Protein AF-A0A8T7FTJ9-F1 (afdb_monomer_lite)

Radius of gyration: 17.4 Å; chains: 1; bounding box: 40×31×47 Å

Structure (mmCIF, N/CA/C/O backbone):
data_AF-A0A8T7FTJ9-F1
#
_entry.id   AF-A0A8T7FTJ9-F1
#
loop_
_atom_site.group_PDB
_atom_site.id
_atom_site.type_symbol
_atom_site.label_atom_id
_atom_site.label_alt_id
_atom_site.label_comp_id
_atom_site.label_asym_id
_atom_site.label_entity_id
_atom_site.label_seq_id
_atom_site.pdbx_PDB_ins_code
_atom_site.Cartn_x
_atom_site.Cartn_y
_atom_site.Cartn_z
_atom_site.occupancy
_atom_site.B_iso_or_equiv
_atom_site.auth_seq_id
_atom_site.auth_comp_id
_atom_site.auth_asym_id
_atom_site.auth_atom_id
_atom_site.pdbx_PDB_model_num
ATOM 1 N N . MET A 1 1 ? 1.896 21.369 -29.553 1.00 35.34 1 MET A N 1
ATOM 2 C CA . MET A 1 1 ? 1.288 20.907 -28.289 1.00 35.34 1 MET A CA 1
ATOM 3 C C . MET A 1 1 ? 0.900 19.449 -28.485 1.00 35.34 1 MET A C 1
ATOM 5 O O . MET A 1 1 ? -0.125 19.207 -29.098 1.00 35.34 1 MET A O 1
ATOM 9 N N . ASN A 1 2 ? 1.738 18.495 -28.068 1.00 35.91 2 ASN A N 1
ATOM 10 C CA . ASN A 1 2 ? 1.395 17.069 -28.107 1.00 35.91 2 ASN A CA 1
ATOM 11 C C . ASN A 1 2 ? 1.392 16.547 -26.674 1.00 35.91 2 ASN A C 1
ATOM 13 O O . ASN A 1 2 ? 2.446 16.461 -26.048 1.00 35.91 2 ASN A O 1
ATOM 17 N N . SER A 1 3 ? 0.200 16.245 -26.165 1.00 40.31 3 SER A N 1
ATOM 18 C CA . SER A 1 3 ? 0.006 15.559 -24.893 1.00 40.31 3 SER A CA 1
ATOM 19 C C . SER A 1 3 ? 0.519 14.128 -25.018 1.00 40.31 3 SER A C 1
ATOM 21 O O . SER A 1 3 ? -0.151 13.257 -25.571 1.00 40.31 3 SER A O 1
ATOM 23 N N . THR A 1 4 ? 1.726 13.879 -24.524 1.00 45.12 4 THR A N 1
ATOM 24 C CA . THR A 1 4 ? 2.214 12.538 -24.211 1.00 45.12 4 THR A CA 1
ATOM 25 C C . THR A 1 4 ? 1.330 11.981 -23.103 1.00 45.12 4 THR A C 1
ATOM 27 O O . THR A 1 4 ? 1.422 12.407 -21.957 1.00 45.12 4 THR A O 1
ATOM 30 N N . ASN A 1 5 ? 0.434 11.060 -23.446 1.00 46.75 5 ASN A N 1
ATOM 31 C CA . ASN A 1 5 ? -0.307 10.283 -22.461 1.00 46.75 5 ASN A CA 1
ATOM 32 C C . ASN A 1 5 ? 0.694 9.277 -21.864 1.00 46.75 5 ASN A C 1
ATOM 34 O O . ASN A 1 5 ? 1.164 8.412 -22.611 1.00 46.75 5 ASN A O 1
ATOM 38 N N . PRO A 1 6 ? 1.128 9.402 -20.595 1.00 52.91 6 PRO A N 1
ATOM 39 C CA . PRO A 1 6 ? 2.088 8.463 -20.041 1.00 52.91 6 PRO A CA 1
ATOM 40 C C . PRO A 1 6 ? 1.392 7.108 -19.932 1.00 52.91 6 PRO A C 1
ATOM 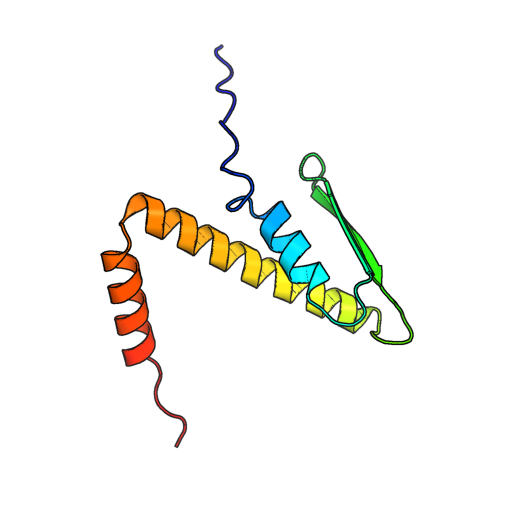42 O O . PRO A 1 6 ? 0.424 6.956 -19.189 1.00 52.91 6 PRO A O 1
ATOM 45 N N . THR A 1 7 ? 1.856 6.122 -20.700 1.00 61.69 7 THR A N 1
ATOM 46 C CA . TH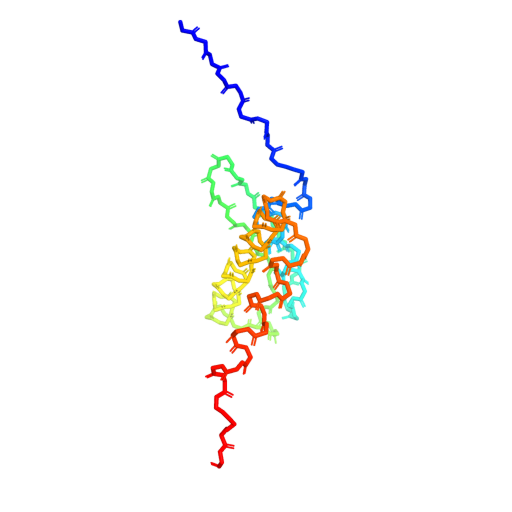R A 1 7 ? 1.383 4.742 -20.589 1.00 61.69 7 THR A CA 1
ATOM 47 C C . THR A 1 7 ? 1.575 4.296 -19.143 1.00 61.69 7 THR A C 1
ATOM 49 O O . THR A 1 7 ? 2.706 4.073 -18.708 1.00 61.69 7 THR A O 1
ATOM 52 N N . LEU A 1 8 ? 0.479 4.222 -18.381 1.00 54.66 8 LEU A N 1
ATOM 53 C CA . LEU A 1 8 ? 0.520 3.806 -16.983 1.00 54.66 8 LEU A CA 1
ATOM 54 C C . LEU A 1 8 ? 1.218 2.439 -16.895 1.00 54.66 8 LEU A C 1
ATOM 56 O O . LEU A 1 8 ? 0.889 1.551 -17.691 1.00 54.66 8 LEU A O 1
ATOM 60 N N . PRO A 1 9 ? 2.152 2.240 -15.945 1.00 58.25 9 PRO A N 1
ATOM 61 C CA . PRO A 1 9 ? 2.835 0.962 -15.782 1.00 58.25 9 PRO A CA 1
ATOM 62 C C . PRO A 1 9 ? 1.825 -0.178 -15.583 1.00 58.25 9 PRO A C 1
ATOM 64 O O . PRO A 1 9 ? 0.665 0.055 -15.215 1.00 58.25 9 PRO A O 1
ATOM 67 N N . LYS A 1 10 ? 2.239 -1.423 -15.860 1.00 64.44 10 LYS A N 1
ATOM 68 C CA . LYS A 1 10 ? 1.375 -2.604 -15.680 1.00 64.44 10 LYS A CA 1
ATOM 69 C C . LYS A 1 10 ? 0.795 -2.618 -14.270 1.00 64.44 10 LYS A C 1
ATOM 71 O O . LYS A 1 10 ? 1.466 -2.180 -13.337 1.00 64.44 10 LYS A O 1
ATOM 76 N N . LYS A 1 11 ? -0.438 -3.107 -14.124 1.00 61.19 11 LYS A N 1
ATOM 77 C CA . LYS A 1 11 ? -1.203 -3.041 -12.872 1.00 61.19 11 LYS A CA 1
ATOM 78 C C . LYS A 1 11 ? -0.405 -3.595 -11.683 1.00 61.19 11 LYS A C 1
ATOM 80 O O . LYS A 1 11 ? -0.261 -2.896 -10.688 1.00 61.19 11 LYS A O 1
ATOM 85 N N . GLU A 1 12 ? 0.237 -4.748 -11.864 1.00 59.72 12 GLU A N 1
ATOM 86 C CA . GLU A 1 12 ? 1.138 -5.397 -10.895 1.00 59.72 12 GLU A CA 1
ATOM 87 C C . GLU A 1 12 ? 2.390 -4.591 -10.492 1.00 59.72 12 GLU A C 1
ATOM 89 O O . GLU A 1 12 ? 3.114 -4.985 -9.586 1.00 59.72 12 GLU A O 1
ATOM 94 N N . THR A 1 13 ? 2.657 -3.460 -11.145 1.00 58.56 13 THR A N 1
ATOM 95 C CA . THR A 1 13 ? 3.789 -2.559 -10.860 1.00 58.56 13 THR A CA 1
ATOM 96 C C . THR A 1 13 ? 3.342 -1.147 -10.473 1.00 58.56 13 THR A C 1
ATOM 98 O O . THR A 1 13 ? 4.177 -0.261 -10.300 1.00 58.56 13 THR A O 1
ATOM 101 N N . ARG A 1 14 ? 2.030 -0.904 -10.349 1.00 69.81 14 ARG A N 1
ATOM 102 C CA . ARG A 1 14 ? 1.497 0.388 -9.897 1.00 69.81 14 ARG A CA 1
ATOM 103 C C . ARG A 1 14 ? 1.593 0.465 -8.378 1.00 69.81 14 ARG A C 1
ATOM 105 O O . ARG A 1 14 ? 1.095 -0.425 -7.689 1.00 69.81 14 ARG A O 1
ATOM 112 N N . CYS A 1 15 ? 2.148 1.563 -7.859 1.00 69.25 15 CYS A N 1
ATOM 113 C CA . CYS A 1 15 ? 2.254 1.796 -6.412 1.00 69.25 15 CYS A CA 1
ATOM 114 C C . CYS A 1 15 ? 0.904 1.655 -5.708 1.00 69.25 15 CYS A C 1
ATOM 116 O O . CYS A 1 15 ? 0.840 1.130 -4.608 1.00 69.25 15 CYS A O 1
ATOM 118 N N . THR A 1 16 ? -0.171 2.090 -6.359 1.00 72.38 16 THR A N 1
ATOM 119 C CA . THR A 1 16 ? -1.523 2.162 -5.799 1.00 72.38 16 THR A CA 1
ATOM 120 C C . THR A 1 16 ? -2.151 0.790 -5.571 1.00 72.38 16 THR A C 1
ATOM 122 O O . THR A 1 16 ? -2.792 0.560 -4.548 1.00 72.38 16 THR A O 1
ATOM 125 N N . GLU A 1 17 ? -1.918 -0.143 -6.490 1.00 75.62 17 GLU A N 1
ATOM 126 C CA . GLU A 1 17 ? -2.414 -1.519 -6.399 1.00 75.62 17 GLU A CA 1
ATOM 127 C C . GLU A 1 17 ? -1.582 -2.319 -5.402 1.00 75.62 17 GLU A C 1
ATOM 129 O O . GLU A 1 17 ? -2.139 -2.916 -4.488 1.00 75.62 17 GLU A O 1
ATOM 134 N N . ILE A 1 18 ? -0.248 -2.229 -5.484 1.00 76.56 18 ILE A N 1
ATOM 135 C CA . ILE A 1 18 ? 0.642 -2.878 -4.510 1.00 76.56 18 ILE A CA 1
ATOM 136 C C . ILE A 1 18 ? 0.349 -2.368 -3.096 1.00 76.56 18 ILE A C 1
ATOM 138 O O . ILE A 1 18 ? 0.341 -3.153 -2.148 1.00 76.56 18 ILE A O 1
ATOM 142 N N . PHE A 1 19 ? 0.091 -1.071 -2.939 1.00 79.12 19 PHE A N 1
ATOM 143 C CA . PHE A 1 19 ? -0.275 -0.482 -1.657 1.00 79.12 19 PHE A CA 1
ATOM 144 C C . PHE A 1 19 ? -1.610 -1.015 -1.139 1.00 79.12 19 PHE A C 1
ATOM 146 O O . PHE A 1 19 ? -1.685 -1.438 0.015 1.00 79.12 19 PHE A O 1
ATOM 153 N N . SER A 1 20 ? -2.629 -1.072 -1.999 1.00 79.81 20 SER A N 1
ATOM 154 C CA . SER A 1 20 ? -3.949 -1.604 -1.645 1.00 79.81 20 SER A CA 1
ATOM 155 C C . SER A 1 20 ? -3.888 -3.081 -1.250 1.00 79.81 20 SER A C 1
ATOM 157 O O . SER A 1 20 ? -4.461 -3.471 -0.234 1.00 79.81 20 SER A O 1
ATOM 159 N N . ASP A 1 21 ? -3.142 -3.895 -1.997 1.00 81.06 21 ASP A N 1
ATOM 160 C CA . ASP A 1 21 ? -2.956 -5.319 -1.707 1.00 81.06 21 ASP A CA 1
ATOM 161 C C . ASP A 1 21 ? -2.150 -5.539 -0.423 1.00 81.06 21 ASP A C 1
ATOM 163 O O . ASP A 1 21 ? -2.492 -6.398 0.390 1.00 81.06 21 ASP A O 1
ATOM 167 N N . THR A 1 22 ? -1.115 -4.724 -0.196 1.00 80.94 22 THR A N 1
ATOM 168 C CA . THR A 1 22 ? -0.328 -4.770 1.045 1.00 80.94 22 THR A CA 1
ATOM 169 C C . THR A 1 22 ? -1.207 -4.443 2.251 1.00 80.94 22 THR A C 1
ATOM 171 O O . THR A 1 22 ? -1.150 -5.154 3.249 1.00 80.94 22 THR A O 1
ATOM 174 N N . LEU A 1 23 ? -2.064 -3.421 2.151 1.00 83.12 23 LEU A N 1
ATOM 175 C CA . LEU A 1 23 ? -2.999 -3.034 3.209 1.00 83.12 23 LEU A CA 1
ATOM 176 C C . LEU A 1 23 ? -4.046 -4.111 3.514 1.00 83.12 23 LEU A C 1
ATOM 178 O O . LEU A 1 23 ? -4.288 -4.401 4.684 1.00 83.12 23 LEU A O 1
ATOM 182 N N . ARG A 1 24 ? -4.633 -4.741 2.489 1.00 83.94 24 ARG A N 1
ATOM 183 C CA . ARG A 1 24 ? -5.605 -5.841 2.665 1.00 83.94 24 ARG A CA 1
ATOM 184 C C . ARG A 1 24 ? -5.006 -7.068 3.357 1.00 83.94 24 ARG A C 1
ATOM 186 O O . ARG A 1 24 ? -5.743 -7.854 3.938 1.00 83.94 24 ARG A O 1
ATOM 193 N N . GLY A 1 25 ? -3.684 -7.232 3.312 1.00 82.38 25 GLY A N 1
ATOM 194 C CA . GLY A 1 25 ? -2.980 -8.298 4.026 1.00 82.38 25 GLY A CA 1
ATOM 195 C C . GLY A 1 25 ? -2.911 -8.112 5.549 1.00 82.38 25 GLY A C 1
ATOM 196 O O . GLY A 1 25 ? -2.554 -9.059 6.250 1.00 82.38 25 GLY A O 1
ATOM 197 N N . TYR A 1 26 ? -3.236 -6.929 6.084 1.00 82.69 26 TYR A N 1
ATOM 198 C CA . TYR A 1 26 ? -3.196 -6.672 7.525 1.00 82.69 26 TYR A CA 1
ATOM 199 C C . TYR A 1 26 ? -4.478 -7.115 8.228 1.00 82.69 26 TYR A C 1
ATOM 201 O O . TYR A 1 26 ? -5.587 -6.730 7.860 1.00 82.69 26 TYR A O 1
ATOM 209 N N . ALA A 1 27 ? -4.312 -7.856 9.324 1.00 82.69 27 ALA A N 1
ATOM 210 C CA . ALA A 1 27 ? -5.417 -8.225 10.196 1.00 82.69 27 ALA A CA 1
ATOM 211 C C . ALA A 1 27 ? -6.151 -6.973 10.711 1.00 82.69 27 ALA A C 1
ATOM 213 O O . ALA A 1 27 ? -5.535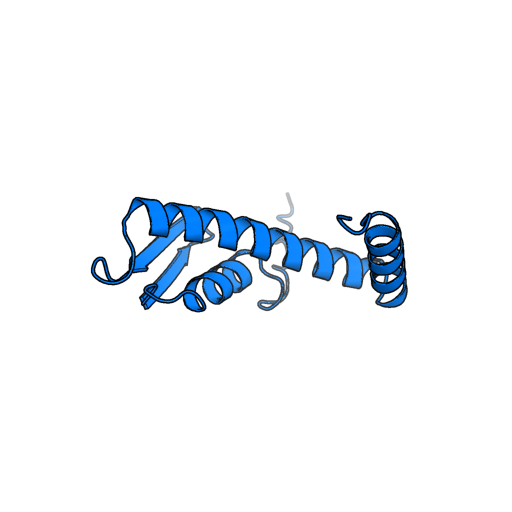 -6.059 11.257 1.00 82.69 27 ALA A O 1
ATOM 214 N N . GLY A 1 28 ? -7.473 -6.949 10.536 1.00 83.50 28 GLY A N 1
ATOM 215 C CA . GLY A 1 28 ? -8.332 -5.836 10.944 1.00 83.50 28 GLY A CA 1
ATOM 216 C C . GLY A 1 28 ? -8.603 -4.797 9.856 1.00 83.50 28 GLY A C 1
ATOM 217 O O . GLY A 1 28 ? -9.534 -4.017 10.032 1.00 83.50 28 GLY A O 1
ATOM 218 N N . ILE A 1 29 ? -7.887 -4.812 8.725 1.00 86.94 29 ILE A N 1
ATOM 219 C CA . ILE A 1 29 ? -8.262 -4.050 7.524 1.00 86.94 29 ILE A CA 1
ATOM 220 C C . ILE A 1 29 ? -9.281 -4.872 6.726 1.00 86.94 29 ILE A C 1
ATOM 222 O O . ILE A 1 29 ? -9.029 -6.027 6.397 1.00 86.94 29 ILE A O 1
ATOM 226 N N . GLN A 1 30 ? -10.444 -4.292 6.437 1.00 86.56 30 GLN A N 1
ATOM 227 C CA . GLN A 1 30 ? -11.550 -4.975 5.754 1.00 86.56 30 GLN A CA 1
ATOM 228 C C . GLN A 1 30 ? -11.651 -4.562 4.288 1.00 86.56 30 GLN A C 1
ATOM 230 O O . GLN A 1 30 ? -11.794 -5.408 3.410 1.00 86.56 30 GLN A O 1
ATOM 235 N N . GLU A 1 31 ? -11.541 -3.261 4.020 1.00 85.44 31 GLU A N 1
ATOM 236 C CA . GLU A 1 31 ? -11.618 -2.716 2.668 1.00 85.44 31 GLU A CA 1
ATOM 237 C C . GLU A 1 31 ? -10.590 -1.611 2.475 1.00 85.44 31 GLU A C 1
ATOM 239 O O . GLU A 1 31 ? -10.271 -0.857 3.397 1.00 85.44 31 GLU A O 1
ATOM 244 N N . VAL A 1 32 ? -10.085 -1.517 1.248 1.00 80.75 32 VAL A N 1
ATOM 245 C CA . VAL A 1 32 ? -9.119 -0.506 0.829 1.00 80.75 32 VAL A CA 1
ATOM 246 C C . VAL A 1 32 ? -9.460 -0.095 -0.591 1.00 80.75 32 VAL A C 1
ATOM 248 O O . VAL A 1 32 ? -9.521 -0.953 -1.481 1.00 80.75 32 VAL A O 1
ATOM 251 N N . ASP A 1 33 ? -9.659 1.203 -0.771 1.00 81.00 33 ASP A N 1
ATOM 252 C CA . ASP A 1 33 ? -9.850 1.861 -2.054 1.00 81.00 33 ASP A CA 1
ATOM 253 C C . ASP A 1 33 ? -8.930 3.083 -2.127 1.00 81.00 33 ASP A C 1
ATOM 255 O O . ASP A 1 33 ? -8.866 3.884 -1.190 1.00 81.00 33 ASP A O 1
ATOM 259 N N . TYR A 1 34 ? -8.180 3.198 -3.216 1.00 71.75 34 TYR A N 1
ATOM 260 C CA . TYR A 1 34 ? -7.239 4.289 -3.429 1.00 71.75 34 TYR A CA 1
ATOM 261 C C . TYR A 1 34 ? -7.520 4.942 -4.776 1.00 71.75 34 TYR A C 1
ATOM 263 O O . TYR A 1 34 ? -7.239 4.362 -5.830 1.00 71.75 34 TYR A O 1
ATOM 271 N N . ASP A 1 35 ? -8.021 6.173 -4.733 1.00 71.69 35 ASP A N 1
ATOM 272 C CA . ASP A 1 35 ? -8.185 6.997 -5.920 1.00 71.69 35 ASP A CA 1
ATOM 273 C C . ASP A 1 35 ? -6.862 7.711 -6.221 1.00 71.69 35 ASP A C 1
ATOM 275 O O . ASP A 1 35 ? -6.402 8.604 -5.508 1.00 71.69 35 ASP A O 1
ATOM 279 N N . TYR A 1 36 ? -6.214 7.284 -7.300 1.00 64.06 36 TYR A N 1
ATOM 280 C CA . TYR A 1 36 ? -4.945 7.849 -7.751 1.00 64.06 36 TYR A CA 1
ATOM 281 C C . TYR A 1 36 ? -5.103 9.196 -8.461 1.00 64.06 36 TYR A C 1
ATOM 283 O O . TYR A 1 36 ? -4.114 9.898 -8.669 1.00 64.06 36 TYR A O 1
ATOM 291 N N . THR A 1 37 ? -6.323 9.534 -8.875 1.00 63.69 37 THR A N 1
ATOM 292 C CA . THR A 1 37 ? -6.638 10.763 -9.604 1.00 63.69 37 THR A CA 1
ATOM 293 C C . THR A 1 37 ? -6.614 11.957 -8.661 1.00 63.69 37 THR A C 1
ATOM 295 O O . THR A 1 37 ? -6.146 13.029 -9.038 1.00 63.69 37 THR A O 1
ATOM 298 N N . ASP A 1 38 ? -7.090 11.768 -7.431 1.00 72.62 38 ASP A N 1
ATOM 299 C CA . ASP A 1 38 ? -7.168 12.811 -6.409 1.00 72.62 38 ASP A CA 1
ATOM 300 C C . ASP A 1 38 ? -6.336 12.515 -5.145 1.00 72.62 38 ASP A C 1
ATOM 302 O O . ASP A 1 38 ? -6.262 13.348 -4.240 1.00 72.62 38 ASP A O 1
ATOM 306 N N . GLY A 1 39 ? -5.670 11.358 -5.099 1.00 61.16 39 GLY A N 1
ATOM 307 C CA . GLY A 1 39 ? -4.767 10.956 -4.025 1.00 61.16 39 GLY A CA 1
ATOM 308 C C . GLY A 1 39 ? -5.471 10.526 -2.738 1.00 61.16 39 GLY A C 1
ATOM 309 O O . GLY A 1 39 ? -4.827 10.504 -1.684 1.00 61.16 39 GLY A O 1
ATOM 310 N N . ARG A 1 40 ? -6.772 10.208 -2.776 1.00 73.00 40 ARG A N 1
ATOM 311 C CA . ARG A 1 40 ? -7.536 9.825 -1.583 1.00 73.00 40 ARG A CA 1
ATOM 312 C C . ARG A 1 40 ? -7.488 8.322 -1.325 1.00 73.00 40 ARG A C 1
ATOM 314 O O . ARG A 1 40 ? -7.889 7.508 -2.149 1.00 73.00 40 ARG A O 1
ATOM 321 N N . LEU A 1 41 ? -7.057 7.966 -0.113 1.00 77.69 41 LEU A N 1
ATOM 322 C CA . LEU A 1 41 ? -7.162 6.615 0.433 1.00 77.69 41 LEU A CA 1
ATOM 323 C C . LEU A 1 41 ? -8.407 6.515 1.317 1.00 77.69 41 LEU A C 1
ATOM 325 O O . LEU A 1 41 ? -8.527 7.232 2.312 1.00 77.69 41 LEU A O 1
ATOM 329 N N . LYS A 1 42 ? -9.292 5.572 1.002 1.00 83.44 42 LYS A N 1
ATOM 330 C CA . LYS A 1 42 ? -10.357 5.120 1.893 1.00 83.44 42 LYS A CA 1
ATOM 331 C C . LYS A 1 42 ? -10.009 3.723 2.397 1.00 83.44 42 LYS A C 1
ATOM 333 O O . LYS A 1 42 ? -9.911 2.781 1.619 1.00 83.44 42 LYS A O 1
ATOM 338 N N . ALA A 1 43 ? -9.851 3.592 3.709 1.00 83.69 43 ALA A N 1
ATOM 339 C CA . ALA A 1 43 ? -9.638 2.310 4.370 1.00 83.69 43 ALA A CA 1
ATOM 340 C C . ALA A 1 43 ? -10.733 2.082 5.417 1.00 83.69 43 ALA A C 1
ATOM 342 O O . ALA A 1 43 ? -11.002 2.959 6.240 1.00 83.69 43 ALA A O 1
ATOM 343 N N . VAL A 1 44 ? -11.362 0.909 5.378 1.00 89.12 44 VAL A N 1
ATOM 344 C CA . VAL A 1 44 ? -12.326 0.449 6.384 1.00 89.12 44 VAL A CA 1
ATOM 345 C C . VAL A 1 44 ? -11.630 -0.590 7.251 1.00 89.12 44 VAL A C 1
ATOM 347 O O . VAL A 1 44 ? -11.034 -1.533 6.729 1.00 89.12 44 VAL A O 1
ATOM 350 N N . TYR A 1 45 ? -11.697 -0.421 8.570 1.00 88.81 45 TYR A N 1
ATOM 351 C CA . TYR A 1 45 ? -11.082 -1.331 9.534 1.00 88.81 45 TYR A CA 1
ATOM 352 C C . TYR A 1 45 ? -12.022 -1.659 10.695 1.00 88.81 45 TYR A C 1
ATOM 354 O O . TYR A 1 45 ? -12.955 -0.908 10.980 1.00 88.81 45 TYR A O 1
ATOM 362 N N . ASP A 1 46 ? -11.766 -2.785 11.366 1.00 89.38 46 ASP A N 1
ATOM 363 C CA . ASP A 1 46 ? -12.480 -3.174 12.583 1.00 89.38 46 ASP A CA 1
ATOM 364 C C . ASP A 1 46 ? -11.813 -2.542 13.818 1.00 89.38 46 ASP A C 1
ATOM 366 O O . ASP A 1 46 ? -10.718 -2.973 14.203 1.00 89.38 46 ASP A O 1
ATOM 370 N N . PRO A 1 47 ? -12.459 -1.572 14.492 1.00 87.00 47 PRO A N 1
ATOM 371 C CA . PRO A 1 47 ? -11.890 -0.921 15.670 1.00 87.00 47 PRO A CA 1
ATOM 372 C C . PRO A 1 47 ? -11.749 -1.863 16.876 1.00 87.00 47 PRO A C 1
ATOM 374 O O . PRO A 1 47 ? -11.078 -1.530 17.849 1.00 87.00 47 PRO A O 1
ATOM 377 N N . ARG A 1 48 ? -12.373 -3.050 16.840 1.00 92.12 48 ARG A N 1
ATOM 378 C CA . ARG A 1 48 ? -12.209 -4.087 17.871 1.00 92.12 48 ARG A CA 1
ATOM 379 C C . ARG A 1 48 ? -10.913 -4.879 17.696 1.00 92.12 48 ARG A C 1
ATOM 381 O O . ARG A 1 48 ? -10.502 -5.562 18.628 1.00 92.12 48 ARG A O 1
ATOM 388 N N . LEU A 1 49 ? -10.306 -4.822 16.508 1.00 89.00 49 LEU A N 1
ATOM 389 C CA . LEU A 1 49 ? -9.075 -5.537 16.168 1.00 89.00 49 LEU A CA 1
ATOM 390 C C . LEU A 1 49 ? -7.868 -4.598 16.088 1.00 89.00 49 LEU A C 1
ATOM 392 O O . LEU A 1 49 ? -6.773 -5.002 16.474 1.00 89.00 49 LEU A O 1
ATOM 396 N N . ILE A 1 50 ? -8.052 -3.361 15.613 1.00 87.94 50 ILE A N 1
ATOM 397 C CA . ILE A 1 50 ? -6.984 -2.354 15.528 1.00 87.94 50 ILE A CA 1
ATOM 398 C C . ILE A 1 50 ? -7.488 -0.979 15.981 1.00 87.94 50 ILE A C 1
ATOM 400 O O . ILE A 1 50 ? -8.611 -0.600 15.664 1.00 87.94 50 ILE A O 1
ATOM 404 N N . SER A 1 51 ? -6.659 -0.210 16.694 1.00 90.25 51 SER A N 1
ATOM 405 C CA . SER A 1 51 ? -6.982 1.187 17.024 1.00 90.25 51 SER A CA 1
ATOM 406 C C . SER A 1 51 ? -6.777 2.114 15.823 1.00 90.25 51 SER A C 1
ATOM 408 O O . SER A 1 51 ? -6.121 1.748 14.845 1.00 90.25 51 SER A O 1
ATOM 410 N N . ASN A 1 52 ? -7.277 3.346 15.917 1.00 87.12 52 ASN A N 1
ATOM 411 C CA . ASN A 1 52 ? -7.109 4.370 14.884 1.00 87.12 52 ASN A CA 1
ATOM 412 C C . ASN A 1 52 ? -5.626 4.705 14.651 1.00 87.12 52 ASN A C 1
ATOM 414 O O . ASN A 1 52 ? -5.177 4.817 13.510 1.00 87.12 52 ASN A O 1
ATOM 418 N N . GLU A 1 53 ? -4.851 4.839 15.729 1.00 88.69 53 GLU A N 1
ATOM 419 C CA . GLU A 1 53 ? -3.411 5.104 15.670 1.00 88.69 53 GLU A CA 1
ATOM 420 C C . GLU A 1 53 ? -2.694 3.934 14.999 1.00 88.69 53 GLU A C 1
ATOM 422 O O . GLU A 1 53 ? -1.861 4.131 14.113 1.00 88.69 53 GLU A O 1
ATOM 427 N N . ARG A 1 54 ? -3.076 2.703 15.357 1.00 86.00 54 ARG A N 1
ATOM 428 C CA . ARG A 1 54 ? -2.498 1.505 14.754 1.00 86.00 54 ARG A CA 1
ATOM 429 C C . ARG A 1 54 ? -2.864 1.373 13.276 1.00 86.00 54 ARG A C 1
ATOM 431 O O . ARG A 1 54 ? -2.020 0.963 12.484 1.00 86.00 54 ARG A O 1
ATOM 438 N N . ALA A 1 55 ? -4.080 1.749 12.887 1.00 84.94 55 ALA A N 1
ATOM 439 C CA . ALA A 1 55 ? -4.498 1.793 11.489 1.00 84.94 55 ALA A CA 1
ATOM 440 C C . ALA A 1 55 ? -3.638 2.783 10.683 1.00 84.94 55 ALA A C 1
ATOM 442 O O . ALA A 1 55 ? -3.153 2.443 9.605 1.00 84.94 55 ALA A O 1
ATOM 443 N N . LEU A 1 56 ? -3.370 3.973 11.231 1.00 88.31 56 LEU A N 1
ATOM 444 C CA . LEU A 1 56 ? -2.469 4.960 10.623 1.00 88.31 56 LEU A CA 1
ATOM 445 C C . LEU A 1 56 ? -1.032 4.440 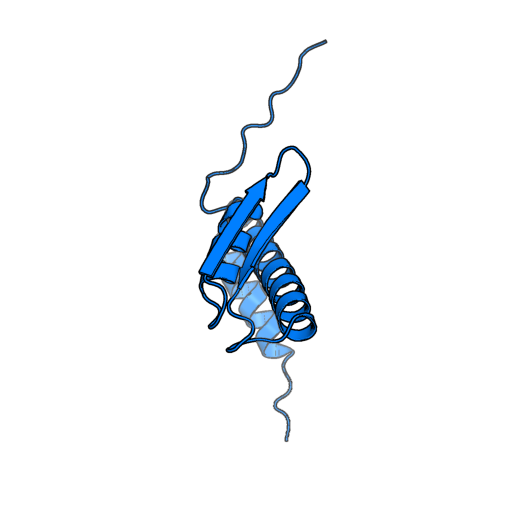10.489 1.00 88.31 56 LEU A C 1
ATOM 447 O O . LEU A 1 56 ? -0.404 4.625 9.445 1.00 88.31 56 LEU A O 1
ATOM 451 N N . GLU A 1 57 ? -0.500 3.766 11.510 1.00 87.31 57 GLU A N 1
ATOM 452 C CA . GLU A 1 57 ? 0.823 3.136 11.434 1.00 87.31 57 GLU A CA 1
ATOM 453 C C . GLU A 1 57 ? 0.896 2.074 10.335 1.00 87.31 57 GLU A C 1
ATOM 455 O O . GLU A 1 57 ? 1.857 2.056 9.562 1.00 87.31 57 GLU A O 1
ATOM 460 N N . VAL A 1 58 ? -0.126 1.218 10.240 1.00 87.69 58 VAL A N 1
ATOM 461 C CA . VAL A 1 58 ? -0.240 0.183 9.204 1.00 87.69 58 VAL A CA 1
ATOM 462 C C . VAL A 1 58 ? -0.267 0.811 7.812 1.00 87.69 58 VAL A C 1
ATOM 464 O O . VAL A 1 58 ? 0.477 0.373 6.936 1.00 87.69 58 VAL A O 1
ATOM 467 N N . ILE A 1 59 ? -1.047 1.878 7.621 1.00 85.56 59 ILE A N 1
ATOM 468 C CA . ILE A 1 59 ? -1.105 2.632 6.363 1.00 85.56 59 ILE A CA 1
ATOM 469 C C . ILE A 1 59 ? 0.266 3.192 5.986 1.00 85.56 59 ILE A C 1
ATOM 471 O O . ILE A 1 59 ? 0.738 2.979 4.868 1.00 85.56 59 ILE A O 1
ATOM 475 N N . ASN A 1 60 ? 0.956 3.839 6.922 1.00 83.31 60 ASN A N 1
ATOM 476 C CA . ASN A 1 60 ? 2.285 4.388 6.664 1.00 83.31 60 ASN A CA 1
ATOM 477 C C . ASN A 1 60 ? 3.322 3.299 6.353 1.00 83.31 60 ASN A C 1
ATOM 479 O O . ASN A 1 60 ? 4.175 3.481 5.483 1.00 83.31 60 ASN A O 1
ATOM 483 N N . HIS A 1 61 ? 3.264 2.167 7.053 1.00 84.31 61 HIS A N 1
ATOM 484 C CA . HIS A 1 61 ? 4.152 1.036 6.807 1.00 84.31 61 HIS A CA 1
ATOM 485 C C . HIS A 1 61 ? 3.903 0.417 5.426 1.00 84.31 61 HIS A C 1
ATOM 487 O O . HIS A 1 61 ? 4.838 0.272 4.641 1.00 84.31 61 HIS A O 1
ATOM 493 N N . ALA A 1 62 ? 2.645 0.120 5.095 1.00 83.56 62 ALA A N 1
ATOM 494 C CA . ALA A 1 62 ? 2.269 -0.443 3.804 1.00 83.56 62 ALA A CA 1
ATOM 495 C C . ALA A 1 62 ? 2.652 0.478 2.633 1.00 83.56 62 ALA A C 1
ATOM 497 O O . ALA A 1 62 ? 3.066 -0.010 1.583 1.00 83.56 62 ALA A O 1
ATOM 498 N N . GLY A 1 63 ? 2.581 1.802 2.812 1.00 77.56 63 GLY A N 1
ATOM 499 C CA . GLY A 1 63 ? 2.975 2.767 1.781 1.00 77.56 63 GLY A CA 1
ATOM 500 C C . GLY A 1 63 ? 4.475 2.728 1.481 1.00 77.56 63 GLY A C 1
ATOM 501 O O . GLY A 1 63 ? 4.882 2.790 0.315 1.00 77.56 63 GLY A O 1
ATOM 502 N N . ARG A 1 64 ? 5.307 2.560 2.519 1.00 78.00 64 ARG A N 1
ATOM 503 C CA . ARG A 1 64 ? 6.760 2.378 2.366 1.00 78.00 64 ARG A CA 1
ATOM 504 C C . ARG A 1 64 ? 7.085 1.067 1.657 1.00 78.00 64 ARG A C 1
ATOM 506 O O . ARG A 1 64 ? 7.832 1.083 0.682 1.00 78.00 64 ARG A O 1
ATOM 513 N N . GLU A 1 65 ? 6.472 -0.032 2.088 1.00 77.81 65 GLU A N 1
ATOM 514 C CA . GLU A 1 65 ? 6.659 -1.354 1.475 1.00 77.81 65 GLU A CA 1
ATOM 515 C C . GLU A 1 65 ? 6.250 -1.366 -0.004 1.00 77.81 65 GLU A C 1
ATOM 517 O O . GLU A 1 65 ? 6.984 -1.863 -0.861 1.00 77.81 65 GLU A O 1
ATOM 522 N N . ALA A 1 66 ? 5.107 -0.761 -0.333 1.00 72.56 66 ALA A N 1
ATOM 523 C CA . ALA A 1 66 ? 4.639 -0.672 -1.710 1.00 72.56 66 ALA A CA 1
ATOM 524 C C . ALA A 1 66 ? 5.584 0.146 -2.596 1.00 72.56 66 ALA A C 1
ATOM 526 O O . ALA A 1 66 ? 5.898 -0.268 -3.713 1.00 72.56 66 ALA A O 1
ATOM 527 N N . SER A 1 67 ? 6.091 1.267 -2.079 1.00 68.00 67 SER A N 1
ATOM 528 C CA . SER A 1 67 ? 7.066 2.107 -2.783 1.00 68.00 67 SER A CA 1
ATOM 529 C C . SER A 1 67 ? 8.375 1.357 -3.042 1.00 68.00 67 SER A C 1
ATOM 531 O O . SER A 1 67 ? 8.903 1.403 -4.152 1.00 68.00 67 SER A O 1
ATOM 533 N N . MET A 1 68 ? 8.862 0.607 -2.050 1.00 69.75 68 MET A N 1
ATOM 534 C CA . MET A 1 68 ? 10.062 -0.224 -2.177 1.00 69.75 68 MET A CA 1
ATOM 535 C C . MET A 1 68 ? 9.895 -1.325 -3.227 1.00 69.75 68 MET A C 1
ATOM 537 O O . MET A 1 68 ? 10.765 -1.493 -4.081 1.00 69.75 68 MET A O 1
ATOM 541 N N . ARG A 1 69 ? 8.762 -2.036 -3.225 1.00 68.62 69 ARG A N 1
ATOM 542 C CA . ARG A 1 69 ? 8.463 -3.076 -4.224 1.00 68.62 69 ARG A CA 1
ATOM 543 C C . ARG A 1 69 ? 8.409 -2.515 -5.642 1.00 68.62 69 ARG A C 1
ATOM 545 O O . ARG A 1 69 ? 8.979 -3.110 -6.552 1.00 68.62 69 ARG A O 1
ATOM 552 N N . VAL A 1 70 ? 7.793 -1.348 -5.840 1.00 66.56 70 VAL A N 1
ATOM 553 C CA . VAL A 1 70 ? 7.777 -0.694 -7.159 1.00 66.56 70 VAL A CA 1
ATOM 554 C C . VAL A 1 70 ? 9.173 -0.269 -7.592 1.00 66.56 70 VAL A C 1
ATOM 556 O O . VAL A 1 70 ? 9.542 -0.512 -8.741 1.00 66.56 70 VAL A O 1
ATOM 559 N N . ALA A 1 71 ? 9.967 0.311 -6.690 1.00 68.75 71 ALA A N 1
ATOM 560 C CA . ALA A 1 71 ? 11.346 0.686 -6.985 1.00 68.75 71 ALA A CA 1
ATOM 561 C C . ALA A 1 71 ? 12.187 -0.535 -7.394 1.00 68.75 71 ALA A C 1
ATOM 563 O O . ALA A 1 71 ? 12.925 -0.476 -8.377 1.00 68.75 71 ALA A O 1
ATOM 564 N N . GLN A 1 72 ? 12.014 -1.666 -6.706 1.00 67.06 72 GLN A N 1
ATOM 565 C CA . GLN A 1 72 ? 12.652 -2.935 -7.059 1.00 67.06 72 GLN A CA 1
ATOM 566 C C . GLN A 1 72 ? 12.179 -3.460 -8.421 1.00 67.06 72 GLN A C 1
ATOM 568 O O . GLN A 1 72 ? 13.008 -3.866 -9.230 1.00 67.06 72 GLN A O 1
ATOM 573 N N . CYS A 1 73 ? 10.879 -3.413 -8.732 1.00 65.25 73 CYS A N 1
ATOM 574 C CA . CYS A 1 73 ? 10.364 -3.812 -10.046 1.00 65.25 73 CYS A CA 1
ATOM 575 C C . CYS A 1 73 ? 10.893 -2.923 -11.181 1.00 65.25 73 CYS A C 1
ATOM 577 O O . CYS A 1 73 ? 11.244 -3.433 -12.246 1.00 65.25 73 CYS A O 1
ATOM 579 N N . ALA A 1 74 ? 10.964 -1.608 -10.964 1.00 66.25 74 ALA A N 1
ATOM 580 C CA . ALA A 1 74 ? 11.526 -0.665 -11.927 1.00 66.25 74 ALA A CA 1
ATOM 581 C C . ALA A 1 74 ? 13.020 -0.937 -12.156 1.00 66.25 74 ALA A C 1
ATOM 583 O O . ALA A 1 74 ? 13.441 -1.089 -13.303 1.00 66.25 74 ALA A O 1
ATOM 584 N N . ALA A 1 75 ? 13.790 -1.109 -11.077 1.00 67.19 75 ALA A N 1
ATOM 585 C CA . ALA A 1 75 ? 15.206 -1.456 -11.146 1.00 67.19 75 ALA A CA 1
ATOM 586 C C . ALA A 1 75 ? 15.436 -2.803 -11.850 1.00 67.19 75 ALA A C 1
ATOM 588 O O . ALA A 1 75 ? 16.283 -2.885 -12.734 1.00 67.19 75 ALA A O 1
ATOM 589 N N . LYS A 1 76 ? 14.634 -3.829 -11.539 1.00 64.62 76 LYS A N 1
ATOM 590 C CA . LYS A 1 76 ? 14.671 -5.145 -12.197 1.00 64.62 76 LYS A CA 1
ATOM 591 C C . LYS A 1 76 ? 14.393 -5.043 -13.696 1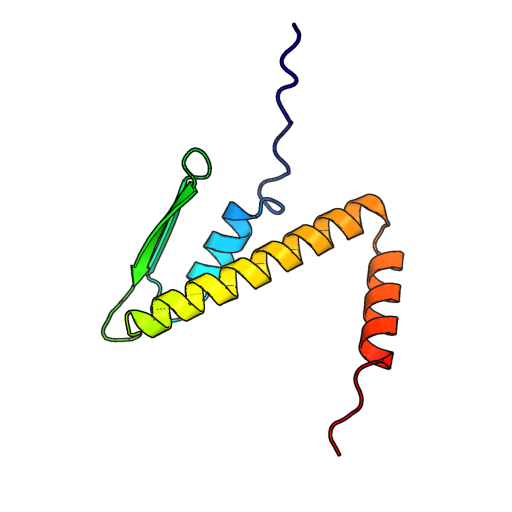.00 64.62 76 LYS A C 1
ATOM 593 O O . LYS A 1 76 ? 15.058 -5.695 -14.494 1.00 64.62 76 LYS A O 1
ATOM 598 N N . ARG A 1 77 ? 13.419 -4.219 -14.098 1.00 65.25 77 ARG A N 1
ATOM 599 C CA . ARG A 1 77 ? 13.096 -3.976 -15.513 1.00 65.25 77 ARG A CA 1
ATOM 600 C C . ARG A 1 77 ? 14.244 -3.284 -16.252 1.00 65.25 77 ARG A C 1
ATOM 602 O O . ARG A 1 77 ? 14.466 -3.579 -17.418 1.00 65.25 77 ARG A O 1
ATOM 609 N N . GLU A 1 78 ? 14.924 -2.349 -15.597 1.00 70.12 78 GLU A N 1
ATOM 610 C CA . GLU A 1 78 ? 15.974 -1.527 -16.211 1.00 70.12 78 GLU A CA 1
ATOM 611 C C . GLU A 1 78 ? 17.348 -2.201 -16.214 1.00 70.12 78 GLU A C 1
ATOM 613 O O . GLU A 1 78 ? 18.121 -1.993 -17.145 1.00 70.12 78 GLU A O 1
ATOM 618 N N . ARG A 1 79 ? 17.655 -3.002 -15.189 1.00 72.25 79 ARG A N 1
ATOM 619 C CA . ARG A 1 79 ? 18.994 -3.566 -14.949 1.00 72.25 79 ARG A CA 1
ATOM 620 C C . ARG A 1 79 ? 19.047 -5.096 -15.015 1.00 72.25 79 ARG A C 1
ATOM 622 O O . ARG A 1 79 ? 20.134 -5.657 -14.994 1.00 72.25 79 ARG A O 1
ATOM 629 N N . GLY A 1 80 ? 17.900 -5.767 -15.117 1.00 71.62 80 GLY A N 1
ATOM 630 C CA . GLY A 1 80 ? 17.805 -7.228 -15.145 1.00 71.62 80 GLY A CA 1
ATOM 631 C C . GLY A 1 80 ? 17.839 -7.882 -13.758 1.00 71.62 80 GLY A C 1
ATOM 632 O O . GLY A 1 80 ? 18.058 -7.232 -12.738 1.00 71.62 80 GLY A O 1
ATOM 633 N N . GLU A 1 81 ? 17.581 -9.194 -13.719 1.00 69.94 81 GLU A N 1
ATOM 634 C CA . GLU A 1 81 ? 17.541 -9.996 -12.481 1.00 69.94 81 GLU A CA 1
ATOM 635 C C . GLU A 1 81 ? 18.890 -10.089 -11.768 1.00 69.94 81 GLU A C 1
ATOM 637 O O . GLU A 1 81 ? 18.940 -10.053 -10.539 1.00 69.94 81 GLU A O 1
ATOM 642 N N . GLU A 1 82 ? 19.971 -10.162 -12.538 1.00 69.25 82 GLU A N 1
ATOM 643 C CA . GLU A 1 82 ? 21.332 -10.347 -12.036 1.00 69.25 82 GLU A CA 1
ATOM 644 C C . GLU A 1 82 ? 21.793 -9.145 -11.194 1.00 69.25 82 GLU A C 1
ATOM 646 O O . GLU A 1 82 ? 22.268 -9.318 -10.074 1.00 69.25 82 GLU A O 1
ATOM 651 N N . ALA A 1 83 ? 21.500 -7.922 -11.650 1.00 64.56 83 ALA A N 1
ATOM 652 C CA . ALA A 1 83 ? 21.800 -6.691 -10.916 1.00 64.56 83 ALA A CA 1
ATOM 653 C C . ALA A 1 83 ? 21.004 -6.557 -9.601 1.00 64.56 83 ALA A C 1
ATOM 655 O O . ALA A 1 83 ? 21.480 -5.964 -8.633 1.00 64.56 83 ALA A O 1
ATOM 656 N N . CYS A 1 84 ? 19.784 -7.104 -9.534 1.00 63.78 84 CYS A N 1
ATOM 657 C CA . CYS A 1 84 ? 19.021 -7.144 -8.283 1.00 63.78 84 CYS A CA 1
ATOM 658 C C . CYS A 1 84 ? 19.621 -8.136 -7.277 1.00 63.78 84 C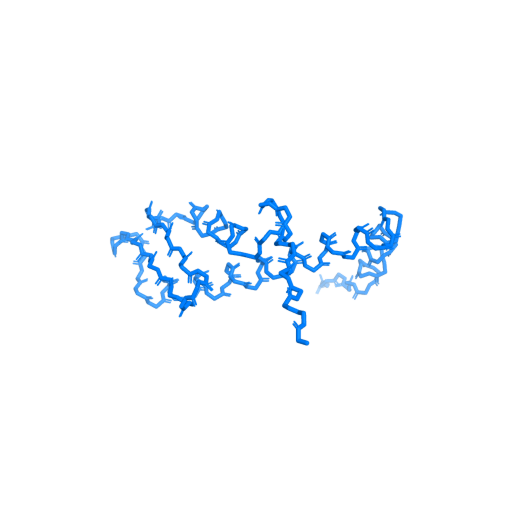YS A C 1
ATOM 660 O O . CYS A 1 84 ? 19.639 -7.842 -6.082 1.00 63.78 84 CYS A O 1
ATOM 662 N N . ALA A 1 85 ? 20.099 -9.292 -7.747 1.00 63.53 85 ALA A N 1
ATOM 663 C CA . ALA A 1 85 ? 20.747 -10.291 -6.901 1.00 63.53 85 ALA A CA 1
ATOM 664 C C . ALA A 1 85 ? 22.079 -9.777 -6.331 1.00 63.53 85 ALA A C 1
ATOM 666 O O . ALA A 1 85 ? 22.343 -9.961 -5.144 1.00 63.53 85 ALA A O 1
ATOM 667 N N . GLU A 1 86 ? 22.869 -9.071 -7.143 1.00 64.81 86 GLU A N 1
ATOM 668 C CA . GLU A 1 86 ? 24.113 -8.422 -6.716 1.00 64.81 86 GLU A CA 1
ATOM 669 C C . GLU A 1 86 ? 23.854 -7.371 -5.625 1.00 64.81 86 GLU A C 1
ATOM 671 O O . GLU A 1 86 ? 24.421 -7.465 -4.537 1.00 64.81 86 GLU A O 1
ATOM 676 N N . CYS A 1 87 ? 22.899 -6.455 -5.841 1.00 57.88 87 CYS A N 1
ATOM 677 C CA . CYS A 1 87 ? 22.493 -5.478 -4.822 1.00 57.88 87 CYS A CA 1
ATOM 678 C C . CYS A 1 87 ? 22.016 -6.138 -3.516 1.00 57.88 87 CYS A C 1
ATOM 680 O O . CYS A 1 87 ? 22.332 -5.657 -2.429 1.00 57.88 87 CYS A O 1
ATOM 682 N N . ALA A 1 88 ? 21.245 -7.229 -3.596 1.00 60.06 88 ALA A N 1
ATOM 683 C CA . ALA A 1 88 ? 20.805 -7.960 -2.407 1.00 60.06 88 ALA A CA 1
ATOM 684 C C . ALA A 1 88 ? 21.990 -8.591 -1.654 1.00 60.06 88 ALA A C 1
ATOM 686 O O . ALA A 1 88 ? 22.014 -8.567 -0.422 1.00 60.06 88 ALA A O 1
ATOM 687 N N . GLY A 1 89 ? 22.984 -9.106 -2.384 1.00 54.16 89 GLY A N 1
ATOM 688 C CA . GLY A 1 89 ? 24.230 -9.631 -1.825 1.00 54.16 89 GLY A CA 1
ATOM 689 C C . GLY A 1 89 ? 25.071 -8.561 -1.122 1.00 54.16 89 GLY A C 1
ATOM 690 O O . GLY A 1 89 ? 25.509 -8.775 0.008 1.00 54.16 89 GLY A O 1
ATOM 691 N N . GLU A 1 90 ? 25.242 -7.388 -1.735 1.00 60.91 90 GLU A N 1
ATOM 692 C CA . GLU A 1 90 ? 25.966 -6.256 -1.134 1.00 60.91 90 GLU A CA 1
ATOM 693 C C . GLU A 1 90 ? 25.279 -5.716 0.127 1.00 60.91 90 GLU A C 1
ATOM 695 O O . GLU A 1 90 ? 25.951 -5.346 1.093 1.00 60.91 90 GLU A O 1
ATOM 700 N N . LEU A 1 91 ? 23.942 -5.682 0.138 1.00 55.03 91 LEU A N 1
ATOM 701 C CA . LEU A 1 91 ? 23.167 -5.269 1.307 1.00 55.03 91 LEU A CA 1
ATOM 702 C C . LEU A 1 91 ? 23.312 -6.286 2.448 1.00 55.03 91 LEU A C 1
ATOM 704 O O . LEU A 1 91 ? 23.498 -5.901 3.600 1.00 55.03 91 LEU A O 1
ATOM 708 N N . ALA A 1 92 ? 23.275 -7.583 2.128 1.00 55.88 92 ALA A N 1
ATOM 709 C CA . ALA A 1 92 ? 23.462 -8.655 3.102 1.00 55.88 92 ALA A CA 1
ATOM 710 C C . ALA A 1 92 ? 24.864 -8.635 3.731 1.00 55.88 92 ALA A C 1
ATOM 712 O O . ALA A 1 92 ? 24.992 -8.869 4.929 1.00 55.88 92 ALA A O 1
ATOM 713 N N . ALA A 1 93 ? 25.902 -8.287 2.963 1.00 63.94 93 ALA A N 1
ATOM 714 C CA . ALA A 1 93 ? 27.267 -8.135 3.471 1.00 63.94 93 ALA A CA 1
ATOM 715 C C . ALA A 1 93 ? 27.428 -6.968 4.468 1.00 63.94 93 ALA A C 1
ATOM 717 O O . ALA A 1 93 ? 28.361 -6.967 5.270 1.00 63.94 93 ALA A O 1
ATOM 718 N N . GLN A 1 94 ? 26.523 -5.985 4.435 1.00 55.06 94 GLN A N 1
ATOM 719 C CA . GLN A 1 94 ? 26.509 -4.831 5.344 1.00 55.06 94 GLN A CA 1
ATOM 720 C C . GLN A 1 94 ? 25.671 -5.064 6.608 1.00 55.06 94 GLN A C 1
ATOM 722 O O . GLN A 1 94 ? 25.730 -4.265 7.545 1.00 55.06 94 GLN A O 1
ATOM 727 N N . LEU A 1 95 ? 24.899 -6.151 6.666 1.00 43.12 95 LEU A N 1
ATOM 728 C CA . LEU A 1 95 ? 24.177 -6.538 7.870 1.00 43.12 95 LEU A CA 1
ATOM 729 C C . LEU A 1 95 ? 25.153 -7.225 8.835 1.00 43.12 95 LEU A C 1
ATOM 731 O O . LEU A 1 95 ? 25.418 -8.421 8.734 1.00 43.12 95 LEU A O 1
ATOM 735 N N . CYS A 1 96 ? 25.691 -6.466 9.794 1.00 45.06 96 CYS A N 1
ATOM 736 C CA . CYS A 1 96 ? 26.399 -7.052 10.932 1.00 45.06 96 CYS A CA 1
ATOM 737 C C . CYS A 1 96 ? 25.424 -7.923 11.743 1.00 45.06 96 CYS A C 1
ATOM 739 O O . CYS A 1 96 ? 24.367 -7.420 12.141 1.00 45.06 96 CYS A O 1
ATOM 741 N N . PRO A 1 97 ? 25.753 -9.192 12.047 1.00 44.59 97 PRO A N 1
ATOM 742 C CA . PRO A 1 97 ? 24.968 -9.957 13.001 1.00 44.59 97 PRO A CA 1
ATOM 743 C C . PRO A 1 97 ? 25.045 -9.254 14.358 1.00 44.59 97 PRO A C 1
ATOM 745 O O . PRO A 1 97 ? 26.132 -8.930 14.839 1.00 44.59 97 PRO A O 1
ATOM 748 N N . SER A 1 98 ? 23.888 -8.976 14.958 1.00 43.44 98 SER A N 1
ATOM 749 C CA . SER A 1 98 ? 23.819 -8.543 16.352 1.00 43.44 98 SER A CA 1
ATOM 750 C C . SER A 1 98 ? 24.352 -9.686 17.217 1.00 43.44 98 SER A C 1
ATOM 752 O O . SER A 1 98 ? 23.720 -10.740 17.292 1.00 43.44 98 SER A O 1
ATOM 754 N N . ILE A 1 99 ? 25.550 -9.495 17.773 1.00 42.44 99 ILE A N 1
ATOM 755 C CA . ILE A 1 99 ? 26.129 -10.347 18.819 1.00 42.44 99 ILE A CA 1
ATOM 756 C C . ILE A 1 99 ? 25.398 -10.058 20.128 1.00 42.44 99 ILE A C 1
ATOM 758 O O . ILE A 1 99 ? 25.183 -8.855 20.409 1.00 42.44 99 ILE A O 1
#

Foldseek 3Di:
DDDPPPPQPDLVLDLQNQLQVQLCPDPFWDHWDADPPVGDIDTDGDCVTPPPVRSVVSSVVSSVVSVVVNVLVVCCVVPNPVVSVVVVVVVVVPDDPDD

Sequence (99 aa):
MNSTNPTLPKKETRCTEIFSDTLRGYAGIQEVDYDYTDGRLKAVYDPRLISNERALEVINHAGREASMRVAQCAAKRERGEEACAECAGELAAQLCPSI

Secondary structure (DSSP, 8-state):
-------PPPGGG-HHHHHHHHHHTSTTEEEEEEETTTTEEEEEE-TTTS-HHHHHHHHHHHHHHHHHHHHHHHHHHHHHHHHHHHHHHHHHHH-----

pLDDT: mean 70.67, std 14.08, range [35.34, 92.12]